Protein AF-A0A146FJU2-F1 (afdb_monomer)

Sequence (154 aa):
MPQTTDIAKYMMHATVYGFKLYHFGPDSTPVMLPSEDPQHRVEGMLILGLNEEHRNRIYEYESGLMRLVDVRAHVTQLDSFEGYDISSVRIVDAGAFVWNQEKEDEGMNELPSTEQGLYTWPIDGILCSQIYQNMLAAQRASTIDLARTSAPDA

Organism: Aspergillus kawachii (NCBI:txid1069201)

pLDDT: mean 80.22, std 12.35, range [33.0, 94.81]

Radius of gyration: 17.9 Å; Cα contacts (8 Å, |Δi|>4): 246; chains: 1; bounding box: 42×46×56 Å

Secondary structure (DSSP, 8-state):
------GGGGEEEEEEESEEEEESSTTSPPEEEE-SSTT-EEEEEEE----HHHHHHHHHHHTTTEEEEEEEEEEEEEEEETTEEEEEEEEEEEEEEEESSSS--TT-EEPPPPTTSEEE--HHHHHTSHHHHHHHHHHHHHHHHHHHHSSPP-

Mean predicted aligned error: 9.22 Å

Solvent-accessible surface area (backbone atoms only — not comparable to full-atom values): 8912 Å² total; per-residue (Å²): 130,73,72,81,68,66,61,76,81,36,49,42,65,24,36,36,64,25,26,44,44,29,26,70,46,97,87,45,66,71,41,33,39,76,39,95,51,62,74,23,21,34,36,35,72,43,74,56,90,72,50,71,70,42,50,53,40,38,41,68,74,47,53,84,63,29,38,80,41,84,42,61,33,37,29,72,49,80,46,78,57,99,90,40,81,44,79,44,78,46,79,41,86,41,80,43,68,28,45,64,54,91,62,85,54,99,62,50,41,75,54,83,50,50,102,72,42,40,25,73,54,53,67,73,58,46,72,72,21,64,69,46,51,43,49,57,48,30,48,52,52,52,38,51,52,54,52,62,73,67,54,76,90,126

Foldseek 3Di:
DLDLDPQVVQKAKWKFFQWFWKALDPLAQIAIAGHPDRQQMEIDIDTPDQDPQLVVQLCVVQVPFWDKDKTWIWGWDWDADPRDIDIDIDTDIDIDTHGPDNDDDPSMDTDDDPPRNYHYCDPVNVCSHPSVVSSSVSSVVVVVVVVVVPDPDD

Structure (mmCIF, N/CA/C/O backbone):
data_AF-A0A146FJU2-F1
#
_entry.id   AF-A0A146FJU2-F1
#
loop_
_atom_site.group_PDB
_atom_site.id
_atom_site.type_symbol
_atom_site.label_atom_id
_atom_site.label_alt_id
_atom_site.label_comp_id
_atom_site.label_asym_id
_atom_site.label_entity_id
_atom_site.label_seq_id
_atom_site.pdbx_PDB_ins_code
_atom_site.Cartn_x
_atom_site.Cartn_y
_atom_site.Cartn_z
_atom_site.occupancy
_atom_site.B_iso_or_equiv
_atom_site.auth_seq_id
_atom_site.auth_comp_id
_atom_site.auth_asym_id
_atom_site.auth_atom_id
_atom_site.pdbx_PDB_model_num
ATOM 1 N N . MET A 1 1 ? 12.634 -23.522 16.958 1.00 33.00 1 MET A N 1
ATOM 2 C CA . MET A 1 1 ? 13.188 -22.165 17.153 1.00 33.00 1 MET A CA 1
ATOM 3 C C . MET A 1 1 ? 12.130 -21.191 16.674 1.00 33.00 1 MET A C 1
ATOM 5 O O . MET A 1 1 ? 11.826 -21.248 15.486 1.00 33.00 1 MET A O 1
ATOM 9 N N . PRO A 1 2 ? 11.516 -20.379 17.544 1.00 43.47 2 PRO A N 1
ATOM 10 C CA . PRO A 1 2 ? 10.609 -19.346 17.078 1.00 43.47 2 PRO A CA 1
ATOM 11 C C . PRO A 1 2 ? 11.460 -18.289 16.371 1.00 43.47 2 PRO A C 1
ATOM 13 O O . PRO A 1 2 ? 12.296 -17.630 16.986 1.00 43.47 2 PRO A O 1
ATOM 16 N N . GLN A 1 3 ? 11.361 -18.241 15.046 1.00 45.09 3 GLN A N 1
ATOM 17 C CA . GLN A 1 3 ? 12.138 -17.305 14.250 1.00 45.09 3 GLN A CA 1
ATOM 18 C C . GLN A 1 3 ? 11.418 -15.963 14.267 1.00 45.09 3 GLN A C 1
ATOM 20 O O . GLN A 1 3 ? 10.437 -15.774 13.547 1.00 45.09 3 GLN A O 1
ATOM 25 N N . THR A 1 4 ? 11.918 -15.024 15.069 1.00 52.66 4 THR A N 1
ATOM 26 C CA . THR A 1 4 ? 11.664 -13.598 14.857 1.00 52.66 4 THR A CA 1
ATOM 27 C C . THR A 1 4 ? 12.195 -13.280 13.465 1.00 52.66 4 THR A C 1
ATOM 29 O O . THR A 1 4 ? 13.399 -13.144 13.248 1.00 52.66 4 THR A O 1
ATOM 32 N N . THR A 1 5 ? 11.305 -13.321 12.481 1.00 57.34 5 THR A N 1
ATOM 33 C CA . THR A 1 5 ? 11.675 -13.141 11.084 1.00 57.34 5 THR A CA 1
ATOM 34 C C . THR A 1 5 ? 11.867 -11.651 10.897 1.00 57.34 5 THR A C 1
ATOM 36 O O . THR A 1 5 ? 10.935 -10.890 11.121 1.00 57.34 5 THR A O 1
ATOM 39 N N . ASP A 1 6 ? 13.073 -11.230 10.539 1.00 67.69 6 ASP A N 1
ATOM 40 C CA . ASP A 1 6 ? 13.378 -9.830 10.257 1.00 67.69 6 ASP A CA 1
ATOM 41 C C . ASP A 1 6 ? 12.524 -9.360 9.068 1.00 67.69 6 ASP A C 1
ATOM 43 O O . ASP A 1 6 ? 12.881 -9.587 7.914 1.00 67.69 6 ASP A O 1
ATOM 47 N N . ILE A 1 7 ? 11.344 -8.796 9.361 1.00 69.62 7 ILE A N 1
ATOM 48 C CA . ILE A 1 7 ? 10.305 -8.467 8.372 1.00 69.62 7 ILE A CA 1
ATOM 49 C C . ILE A 1 7 ? 10.886 -7.548 7.303 1.00 69.62 7 ILE A C 1
ATOM 51 O O . ILE A 1 7 ? 10.599 -7.736 6.125 1.00 69.62 7 ILE A O 1
ATOM 55 N N . ALA A 1 8 ? 11.767 -6.626 7.706 1.00 71.44 8 ALA A N 1
ATOM 56 C CA . ALA A 1 8 ? 12.442 -5.691 6.818 1.00 71.44 8 ALA A CA 1
ATOM 57 C C . ALA A 1 8 ? 13.214 -6.398 5.689 1.00 71.44 8 ALA A C 1
ATOM 59 O O . ALA A 1 8 ? 13.232 -5.903 4.566 1.00 71.44 8 ALA A O 1
ATOM 60 N N . LYS A 1 9 ? 13.784 -7.589 5.933 1.00 74.75 9 LYS A N 1
ATOM 61 C CA . LYS A 1 9 ? 14.494 -8.376 4.903 1.00 74.75 9 LYS A CA 1
ATOM 62 C C . LYS A 1 9 ? 13.582 -8.992 3.847 1.00 74.75 9 LYS A C 1
ATOM 64 O O . LYS A 1 9 ? 14.074 -9.424 2.809 1.00 74.75 9 LYS A O 1
ATOM 69 N N . TYR A 1 10 ? 12.283 -9.048 4.112 1.00 81.25 10 TYR A N 1
ATOM 70 C CA . TYR A 1 10 ? 11.277 -9.587 3.201 1.00 81.25 10 TYR A CA 1
ATOM 71 C C . TYR A 1 10 ? 10.354 -8.498 2.652 1.00 81.25 10 TYR A C 1
ATOM 73 O O . TYR A 1 10 ? 9.312 -8.812 2.077 1.00 81.25 10 TYR A O 1
ATOM 81 N N . MET A 1 11 ? 10.732 -7.228 2.826 1.00 85.88 11 MET A N 1
ATOM 82 C CA . MET A 1 11 ? 10.048 -6.105 2.208 1.00 85.88 11 MET A CA 1
ATOM 83 C C . MET A 1 11 ? 10.656 -5.804 0.844 1.00 85.88 11 MET A C 1
ATOM 85 O O . MET A 1 11 ? 11.874 -5.741 0.685 1.00 85.88 11 MET A O 1
ATOM 89 N N . MET A 1 12 ? 9.798 -5.566 -0.134 1.00 87.50 12 MET A N 1
ATOM 90 C CA . MET A 1 12 ? 10.193 -5.154 -1.472 1.00 87.50 12 MET A CA 1
ATOM 91 C C . MET A 1 12 ? 9.322 -3.997 -1.940 1.00 87.50 12 MET A C 1
ATOM 93 O O . MET A 1 12 ? 8.123 -3.980 -1.670 1.00 87.50 12 MET A O 1
ATOM 97 N N . HIS A 1 13 ? 9.917 -3.038 -2.646 1.00 90.06 13 HIS A N 1
ATOM 98 C CA . HIS A 1 13 ? 9.150 -1.948 -3.239 1.00 90.06 13 HIS A CA 1
ATOM 99 C C . HIS A 1 13 ? 8.140 -2.503 -4.240 1.00 90.06 13 HIS A C 1
ATOM 101 O O . HIS A 1 13 ? 8.469 -3.344 -5.084 1.00 90.06 13 HIS A O 1
ATOM 107 N N . ALA A 1 14 ? 6.907 -2.027 -4.133 1.00 92.88 14 ALA A N 1
ATOM 108 C CA . ALA A 1 14 ? 5.836 -2.406 -5.027 1.00 92.88 14 ALA A CA 1
ATOM 109 C C . ALA A 1 14 ? 4.873 -1.243 -5.251 1.00 92.88 14 ALA A C 1
ATOM 111 O O . ALA A 1 14 ? 4.704 -0.361 -4.410 1.00 92.88 14 ALA A O 1
ATOM 112 N N . THR A 1 15 ? 4.222 -1.266 -6.405 1.00 93.81 15 THR A N 1
ATOM 113 C CA . THR A 1 15 ? 3.191 -0.308 -6.789 1.00 93.81 15 THR A CA 1
ATOM 114 C C . THR A 1 15 ? 1.861 -1.023 -6.969 1.00 93.81 15 THR A C 1
ATOM 116 O O . THR A 1 15 ? 1.800 -2.060 -7.627 1.00 93.81 15 THR A O 1
ATOM 119 N N . VAL A 1 16 ? 0.786 -0.458 -6.432 1.00 94.81 16 VAL A N 1
ATOM 120 C CA . VAL A 1 16 ? -0.592 -0.895 -6.695 1.00 94.81 16 VAL A CA 1
ATOM 121 C C . VAL A 1 16 ? -1.348 0.205 -7.433 1.00 94.81 16 VAL A C 1
ATOM 123 O O . VAL A 1 16 ? -1.094 1.385 -7.215 1.00 94.81 16 VAL A O 1
ATOM 126 N N . TYR A 1 17 ? -2.260 -0.176 -8.323 1.00 94.44 17 TYR A N 1
ATOM 127 C CA . TYR A 1 17 ? -3.008 0.738 -9.194 1.00 94.44 17 TYR A CA 1
ATOM 128 C C . TYR A 1 17 ? -4.485 0.787 -8.802 1.00 94.44 17 TYR A C 1
ATOM 130 O O . TYR A 1 17 ? -5.011 -0.186 -8.263 1.00 94.44 17 TYR A O 1
ATOM 138 N N . GLY A 1 18 ? -5.154 1.893 -9.122 1.00 93.81 18 GLY A N 1
ATOM 139 C CA . GLY A 1 18 ? -6.559 2.136 -8.803 1.00 93.81 18 GLY A CA 1
ATOM 140 C C . GLY A 1 18 ? -6.798 2.582 -7.362 1.00 93.81 18 GLY A C 1
ATOM 141 O O . GLY A 1 18 ? -7.913 2.441 -6.869 1.00 93.81 18 GLY A O 1
ATOM 142 N N . PHE A 1 19 ? -5.777 3.116 -6.686 1.00 94.38 19 PHE A N 1
ATOM 143 C CA . PHE A 1 19 ? -5.871 3.565 -5.296 1.00 94.38 19 PHE A CA 1
ATOM 144 C C . PHE A 1 19 ? -5.216 4.929 -5.095 1.00 94.38 19 PHE A C 1
ATOM 146 O O . PHE A 1 19 ? -4.298 5.310 -5.824 1.00 94.38 19 PHE A O 1
ATOM 153 N N . LYS A 1 20 ? -5.674 5.624 -4.057 1.00 94.06 20 LYS A N 1
ATOM 154 C CA . LYS A 1 20 ? -5.073 6.840 -3.507 1.00 94.06 20 LYS A CA 1
ATOM 155 C C . LYS A 1 20 ? -4.722 6.637 -2.037 1.00 94.06 20 LYS A C 1
ATOM 157 O O . LYS A 1 20 ? -5.272 5.742 -1.393 1.00 94.06 20 LYS A O 1
ATOM 162 N N . LEU A 1 21 ? -3.852 7.494 -1.505 1.00 92.69 21 LEU A N 1
ATOM 163 C CA . LEU A 1 21 ? -3.555 7.547 -0.074 1.00 92.69 21 LEU A CA 1
ATOM 164 C C . LEU A 1 21 ? -4.214 8.754 0.591 1.00 92.69 21 LEU A C 1
ATOM 166 O O . LEU A 1 21 ? -4.184 9.863 0.064 1.00 92.69 21 LEU A O 1
ATOM 170 N N . TYR A 1 22 ? -4.739 8.521 1.789 1.00 91.56 22 TYR A N 1
ATOM 171 C CA . TYR A 1 22 ? -5.368 9.514 2.650 1.00 91.56 22 TYR A CA 1
ATOM 172 C C . TYR A 1 22 ? -4.802 9.435 4.066 1.00 91.56 22 TYR A C 1
ATOM 174 O O . TYR A 1 22 ? -4.283 8.399 4.477 1.00 91.56 22 TYR A O 1
ATOM 182 N N . HIS A 1 23 ? -4.919 10.513 4.835 1.00 90.12 23 HIS A N 1
ATOM 183 C CA . HIS A 1 23 ? -4.562 10.543 6.250 1.00 90.12 23 HIS A CA 1
ATOM 184 C C . HIS A 1 23 ? -5.620 11.286 7.075 1.00 90.12 23 HIS A C 1
ATOM 186 O O . HIS A 1 23 ? -6.264 12.215 6.592 1.00 90.12 23 HIS A O 1
ATOM 192 N N . PHE A 1 24 ? -5.781 10.896 8.339 1.00 84.38 24 PHE A N 1
ATOM 193 C CA . PHE A 1 24 ? -6.682 11.557 9.296 1.00 84.38 24 PHE A CA 1
ATOM 194 C C . PHE A 1 24 ? -6.015 12.715 10.049 1.00 84.38 24 PHE A C 1
ATOM 196 O O . PHE A 1 24 ? -6.669 13.514 10.711 1.00 84.38 24 PHE A O 1
ATOM 203 N N . GLY A 1 25 ? -4.688 12.789 9.986 1.00 80.38 25 GLY A N 1
ATOM 204 C CA . GLY A 1 25 ? -3.878 13.812 10.633 1.00 80.38 25 GLY A CA 1
ATOM 205 C C . GLY A 1 25 ? -2.412 13.691 10.217 1.00 80.38 25 GLY A C 1
ATOM 206 O O . GLY A 1 25 ? -2.042 12.691 9.599 1.00 80.38 25 GLY A O 1
ATOM 207 N N . PRO A 1 26 ? -1.576 14.698 10.499 1.00 73.69 26 PRO A N 1
ATOM 208 C CA . PRO A 1 26 ? -0.185 14.739 10.038 1.00 73.69 26 PRO A CA 1
ATOM 209 C C . PRO A 1 26 ? 0.662 13.549 10.519 1.00 73.69 26 PRO A C 1
ATOM 211 O O . PRO A 1 26 ? 1.564 13.128 9.804 1.00 73.69 26 PRO A O 1
ATOM 214 N N . ASP A 1 27 ? 0.320 12.962 11.670 1.00 74.62 27 ASP A N 1
ATOM 215 C CA . ASP A 1 27 ? 1.040 11.823 12.260 1.00 74.62 27 ASP A CA 1
ATOM 216 C C . ASP A 1 27 ? 0.284 10.488 12.123 1.00 74.62 27 ASP A C 1
ATOM 218 O O . ASP A 1 27 ? 0.708 9.460 12.653 1.00 74.62 27 ASP A O 1
ATOM 222 N N . SER A 1 28 ? -0.875 10.481 11.455 1.00 79.25 28 SER A N 1
ATOM 223 C CA . SER A 1 28 ? -1.667 9.257 11.307 1.00 79.25 28 SER A CA 1
ATOM 224 C C . SER A 1 28 ? -1.074 8.344 10.237 1.00 79.25 28 SER A C 1
ATOM 226 O O . SER A 1 28 ? -0.590 8.815 9.209 1.00 79.25 28 SER A O 1
ATOM 228 N N . THR A 1 29 ? -1.169 7.032 10.457 1.00 83.06 29 THR A N 1
ATOM 229 C CA . THR A 1 29 ? -0.827 6.034 9.437 1.00 83.06 29 THR A CA 1
ATOM 230 C C . THR A 1 29 ? -1.724 6.239 8.207 1.00 83.06 29 THR A C 1
ATOM 232 O O . THR A 1 29 ? -2.947 6.234 8.370 1.00 83.06 29 THR A O 1
ATOM 235 N N . PRO A 1 30 ? -1.154 6.444 7.004 1.00 88.00 30 PRO A N 1
ATOM 236 C CA . PRO A 1 30 ? -1.936 6.600 5.787 1.00 88.00 30 PRO A CA 1
ATOM 237 C C . PRO A 1 30 ? -2.826 5.389 5.506 1.00 88.00 30 PRO A C 1
ATOM 239 O O . PRO A 1 30 ? -2.469 4.250 5.809 1.00 88.00 30 PRO A O 1
ATOM 242 N N . VAL A 1 31 ? -3.971 5.639 4.881 1.00 89.44 31 VAL A N 1
ATOM 243 C CA . VAL A 1 31 ? -4.952 4.621 4.499 1.00 89.44 31 VAL A CA 1
ATOM 244 C C . VAL A 1 31 ? -5.200 4.668 2.997 1.00 89.44 31 VAL A C 1
ATOM 246 O O . VAL A 1 31 ? -5.180 5.739 2.389 1.00 89.44 31 VAL A O 1
ATOM 249 N N . MET A 1 32 ? -5.429 3.505 2.388 1.00 92.44 32 MET A N 1
ATOM 250 C CA . MET A 1 32 ? -5.773 3.425 0.969 1.00 92.44 32 MET A CA 1
ATOM 251 C C . MET A 1 32 ? -7.279 3.493 0.766 1.00 92.44 32 MET A C 1
ATOM 253 O O . MET A 1 32 ? -8.030 2.831 1.484 1.00 92.44 32 MET A O 1
ATOM 257 N N . LEU A 1 33 ? -7.702 4.239 -0.253 1.00 92.81 33 LEU A N 1
ATOM 258 C CA . LEU A 1 33 ? -9.068 4.226 -0.775 1.00 92.81 33 LEU A CA 1
ATOM 259 C C . LEU A 1 33 ? -9.053 3.939 -2.283 1.00 92.81 33 LEU A C 1
ATOM 261 O O . LEU A 1 33 ? -8.106 4.348 -2.966 1.00 92.81 33 LEU A O 1
ATOM 265 N N . PRO A 1 34 ? -10.074 3.240 -2.818 1.00 91.88 34 PRO A N 1
ATOM 266 C CA . PRO A 1 34 ? -10.222 3.059 -4.255 1.00 91.88 34 PRO A CA 1
ATOM 267 C C . PRO A 1 34 ? -10.329 4.403 -4.978 1.00 91.88 34 PRO A C 1
ATOM 269 O O . PRO A 1 34 ? -10.936 5.351 -4.485 1.00 91.88 34 PRO A O 1
ATOM 272 N N . SER A 1 35 ? -9.752 4.464 -6.168 1.00 91.31 35 SER A N 1
ATOM 273 C CA . SER A 1 35 ? -9.801 5.617 -7.056 1.00 91.31 35 SER A CA 1
ATOM 274 C C . SER A 1 35 ? -10.778 5.368 -8.201 1.00 91.31 35 SER A C 1
ATOM 276 O O . SER A 1 35 ? -10.809 4.272 -8.759 1.00 91.31 35 SER A O 1
ATOM 278 N N . GLU A 1 36 ? -11.511 6.401 -8.618 1.00 90.38 36 GLU A N 1
ATOM 279 C CA . GLU A 1 36 ? -12.269 6.368 -9.878 1.00 90.38 36 GLU A CA 1
ATOM 280 C C . GLU A 1 36 ? -11.345 6.357 -11.110 1.00 90.38 36 GLU A C 1
ATOM 282 O O . GLU A 1 36 ? -11.707 5.809 -12.150 1.00 90.38 36 GLU A O 1
ATOM 287 N N . ASP A 1 37 ? -10.135 6.916 -10.988 1.00 91.12 37 ASP A N 1
ATOM 288 C CA . ASP A 1 37 ? -9.095 6.816 -12.012 1.00 91.12 37 ASP A CA 1
ATOM 289 C C . ASP A 1 37 ? -8.229 5.562 -11.774 1.00 91.12 37 ASP A C 1
ATOM 291 O O . ASP A 1 37 ? -7.515 5.500 -10.762 1.00 91.12 37 ASP A O 1
ATOM 295 N N . PRO A 1 38 ? -8.241 4.572 -12.688 1.00 90.31 38 PRO A N 1
ATOM 296 C CA . PRO A 1 38 ? -7.431 3.362 -12.569 1.00 90.31 38 PRO A CA 1
ATOM 297 C C . PRO A 1 38 ? -5.921 3.604 -12.737 1.00 90.31 38 PRO A C 1
ATOM 299 O O . PRO A 1 38 ? -5.132 2.701 -12.459 1.00 90.31 38 PRO A O 1
ATOM 302 N N . GLN A 1 39 ? -5.497 4.783 -13.205 1.00 92.19 39 GLN A N 1
ATOM 303 C CA . GLN A 1 39 ? -4.086 5.151 -13.355 1.00 92.19 39 GLN A CA 1
ATOM 304 C C . GLN A 1 39 ? -3.463 5.702 -12.071 1.00 92.19 39 GLN A C 1
ATOM 306 O O . GLN A 1 39 ? -2.230 5.701 -11.953 1.00 92.19 39 GLN A O 1
ATOM 311 N N . HIS A 1 40 ? -4.285 6.131 -11.105 1.00 94.50 40 HIS A N 1
ATOM 312 C CA . HIS A 1 40 ? -3.786 6.472 -9.778 1.00 94.50 40 HIS A CA 1
ATOM 313 C C . HIS A 1 40 ? -3.104 5.266 -9.156 1.00 94.50 40 HIS A C 1
ATOM 315 O O . HIS A 1 40 ? -3.581 4.133 -9.263 1.00 94.50 40 HIS A O 1
ATOM 321 N N . ARG A 1 41 ? -1.955 5.508 -8.536 1.00 94.06 41 ARG A N 1
ATOM 322 C CA . ARG A 1 41 ? -1.099 4.436 -8.048 1.00 94.06 41 ARG A CA 1
ATOM 323 C C . ARG A 1 41 ? -0.474 4.783 -6.714 1.00 94.06 41 ARG A C 1
ATOM 325 O O . ARG A 1 41 ? -0.081 5.922 -6.482 1.00 94.06 41 ARG A O 1
ATOM 332 N N . VAL A 1 42 ? -0.353 3.770 -5.871 1.00 93.88 42 VAL A N 1
ATOM 333 C CA . VAL A 1 42 ? 0.271 3.855 -4.556 1.00 93.88 42 VAL A CA 1
ATOM 334 C C . VAL A 1 42 ? 1.553 3.043 -4.586 1.00 93.88 42 VAL A C 1
ATOM 336 O O . VAL A 1 42 ? 1.526 1.840 -4.845 1.00 93.88 42 VAL A O 1
ATOM 339 N N . GLU A 1 43 ? 2.675 3.701 -4.327 1.00 92.31 43 GLU A N 1
ATOM 340 C CA . GLU A 1 43 ? 3.961 3.056 -4.103 1.00 92.31 43 GLU A CA 1
ATOM 341 C C . GLU A 1 43 ? 4.189 2.849 -2.605 1.00 92.31 43 GLU A C 1
ATOM 343 O O . GLU A 1 43 ? 4.039 3.769 -1.797 1.00 92.31 43 GLU A O 1
ATOM 348 N N . GLY A 1 44 ? 4.563 1.625 -2.247 1.00 90.81 44 GLY A N 1
ATOM 349 C CA . GLY A 1 44 ? 4.840 1.220 -0.878 1.00 90.81 44 GLY A CA 1
ATOM 350 C C . GLY A 1 44 ? 5.640 -0.077 -0.837 1.00 90.81 44 GLY A C 1
ATOM 351 O O . GLY A 1 44 ? 6.399 -0.386 -1.758 1.00 90.81 44 GLY A O 1
ATOM 352 N N . MET A 1 45 ? 5.460 -0.848 0.236 1.00 89.62 45 MET A N 1
ATOM 353 C CA . MET A 1 45 ? 6.217 -2.078 0.473 1.00 89.62 45 MET A CA 1
ATOM 354 C C . MET A 1 45 ? 5.309 -3.306 0.434 1.00 89.62 45 MET A C 1
ATOM 356 O O . MET A 1 45 ? 4.356 -3.418 1.203 1.00 89.62 45 MET A O 1
ATOM 360 N N . LEU A 1 46 ? 5.647 -4.261 -0.428 1.00 89.81 46 LEU A N 1
ATOM 361 C CA . LEU A 1 46 ? 5.124 -5.619 -0.387 1.00 89.81 46 LEU A CA 1
ATOM 362 C C . LEU A 1 46 ? 5.935 -6.429 0.625 1.00 89.81 46 LEU A C 1
ATOM 364 O O . LEU A 1 46 ? 7.163 -6.448 0.571 1.00 89.81 46 LEU A O 1
ATOM 368 N N . ILE A 1 47 ? 5.245 -7.113 1.533 1.00 87.38 47 ILE A N 1
ATOM 369 C CA . ILE A 1 47 ? 5.862 -7.919 2.587 1.00 87.38 47 ILE A CA 1
ATOM 370 C C . ILE A 1 47 ? 5.628 -9.394 2.278 1.00 87.38 47 ILE A C 1
ATOM 372 O O . ILE A 1 47 ? 4.491 -9.865 2.247 1.00 87.38 47 ILE A O 1
ATOM 376 N N . LEU A 1 48 ? 6.714 -10.128 2.056 1.00 84.12 48 LEU A N 1
ATOM 377 C CA . LEU A 1 48 ? 6.688 -11.559 1.772 1.00 84.12 48 LEU A CA 1
ATOM 378 C C . LEU A 1 48 ? 6.923 -12.393 3.039 1.00 84.12 48 LEU A C 1
ATOM 380 O O . LEU A 1 48 ? 7.412 -11.910 4.058 1.00 84.12 48 LEU A O 1
ATOM 384 N N . GLY A 1 49 ? 6.590 -13.684 2.969 1.00 80.44 49 GLY A N 1
ATOM 385 C CA . GLY A 1 49 ? 6.937 -14.649 4.020 1.00 80.44 49 GLY A CA 1
ATOM 386 C C . GLY A 1 49 ? 6.080 -14.575 5.289 1.00 80.44 49 GLY A C 1
ATOM 387 O O . GLY A 1 49 ? 6.429 -15.190 6.296 1.00 80.44 49 GLY A O 1
ATOM 388 N N . LEU A 1 50 ? 4.949 -13.863 5.261 1.00 78.44 50 LEU A N 1
ATOM 389 C CA . LEU A 1 50 ? 3.970 -13.906 6.348 1.00 78.44 50 LEU A CA 1
ATOM 390 C C . LEU A 1 50 ? 3.251 -15.264 6.345 1.00 78.44 50 LEU A C 1
ATOM 392 O O . LEU A 1 50 ? 2.605 -15.634 5.364 1.00 78.44 50 LEU A O 1
ATOM 396 N N . ASN A 1 51 ? 3.364 -16.010 7.448 1.00 77.75 51 ASN A N 1
ATOM 397 C CA . ASN A 1 51 ? 2.603 -17.242 7.648 1.00 77.75 51 ASN A CA 1
ATOM 398 C C . ASN A 1 51 ? 1.126 -16.928 7.969 1.00 77.75 51 ASN A C 1
ATOM 400 O O . ASN A 1 51 ? 0.749 -15.777 8.189 1.00 77.75 51 ASN A O 1
ATOM 404 N N . GLU A 1 52 ? 0.275 -17.955 7.979 1.00 76.75 52 GLU A N 1
ATOM 405 C CA . GLU A 1 52 ? -1.164 -17.795 8.220 1.00 76.75 52 GLU A CA 1
ATOM 406 C C . GLU A 1 52 ? -1.474 -17.134 9.569 1.00 76.75 52 GLU A C 1
ATOM 408 O O . GLU A 1 52 ? -2.288 -16.220 9.628 1.00 76.75 52 GLU A O 1
ATOM 413 N N . GLU A 1 53 ? -0.762 -17.521 10.625 1.00 75.44 53 GLU A N 1
ATOM 414 C CA . GLU A 1 53 ? -0.939 -16.963 11.966 1.00 75.44 53 GLU A CA 1
ATOM 415 C C . GLU A 1 53 ? -0.603 -15.464 12.022 1.00 75.44 53 GLU A C 1
ATOM 417 O O . GLU A 1 53 ? -1.372 -14.670 12.562 1.00 75.44 53 GLU A O 1
ATOM 422 N N . HIS A 1 54 ? 0.509 -15.050 11.407 1.00 73.81 54 HIS A N 1
ATOM 423 C CA . HIS A 1 54 ? 0.891 -13.645 11.303 1.00 73.81 54 HIS A CA 1
ATOM 424 C C . HIS A 1 54 ? -0.148 -12.855 10.504 1.00 73.81 54 HIS A C 1
ATOM 426 O O . HIS A 1 54 ? -0.526 -11.766 10.924 1.00 73.81 54 HIS A O 1
ATOM 432 N N . ARG A 1 55 ? -0.643 -13.402 9.384 1.00 76.00 55 ARG A N 1
ATOM 433 C CA . ARG A 1 55 ? -1.687 -12.748 8.576 1.00 76.00 55 ARG A CA 1
ATOM 434 C C . ARG A 1 55 ? -2.983 -12.572 9.360 1.00 76.00 55 ARG A C 1
ATOM 436 O O . ARG A 1 55 ? -3.536 -11.478 9.344 1.00 76.00 55 ARG A O 1
ATOM 443 N N . ASN A 1 56 ? -3.426 -13.604 10.078 1.00 79.06 56 ASN A N 1
ATOM 444 C CA . ASN A 1 56 ? -4.650 -13.549 10.877 1.00 79.06 56 ASN A CA 1
ATOM 445 C C . ASN A 1 56 ? -4.537 -12.520 12.005 1.00 79.06 56 ASN A C 1
ATOM 447 O O . ASN A 1 56 ? -5.475 -11.773 12.246 1.00 79.06 56 ASN A O 1
ATOM 451 N N . ARG A 1 57 ? -3.370 -12.406 12.642 1.00 78.56 57 ARG A N 1
ATOM 452 C CA . ARG A 1 57 ? -3.149 -11.410 13.699 1.00 78.56 57 ARG A CA 1
ATOM 453 C C . ARG A 1 57 ? -3.052 -9.988 13.178 1.00 78.56 57 ARG A C 1
ATOM 455 O O . ARG A 1 57 ? -3.622 -9.089 13.779 1.00 78.56 57 ARG A O 1
ATOM 462 N N . ILE A 1 58 ? -2.366 -9.773 12.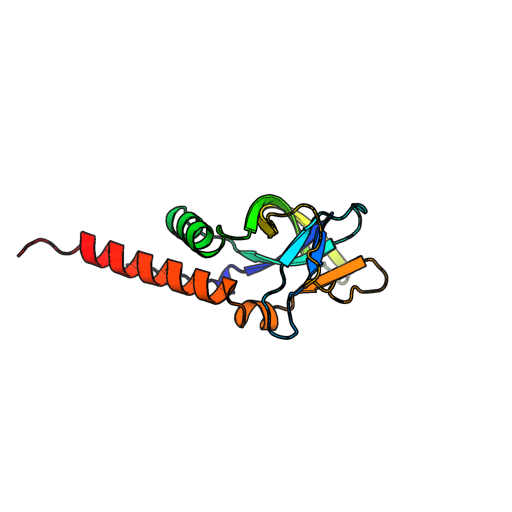054 1.00 78.50 58 ILE A N 1
ATOM 463 C CA . ILE A 1 58 ? -2.379 -8.462 11.390 1.00 78.50 58 ILE A CA 1
ATOM 464 C C . ILE A 1 58 ? -3.823 -8.100 11.039 1.00 78.50 58 ILE A C 1
ATOM 466 O O . ILE A 1 58 ? -4.255 -6.989 11.315 1.00 78.50 58 ILE A O 1
ATOM 470 N N . TYR A 1 59 ? -4.597 -9.055 10.518 1.00 79.56 59 TYR A N 1
ATOM 471 C CA . TYR A 1 59 ? -6.017 -8.845 10.287 1.00 79.56 59 TYR A CA 1
ATOM 472 C C . TYR A 1 59 ? -6.753 -8.470 11.578 1.00 79.56 59 TYR A C 1
ATOM 474 O O . TYR A 1 59 ? -7.430 -7.457 11.586 1.00 79.56 59 TYR A O 1
ATOM 482 N N . GLU A 1 60 ? -6.593 -9.184 12.692 1.00 81.00 60 GLU A N 1
ATOM 483 C CA . GLU A 1 60 ? -7.223 -8.820 13.975 1.00 81.00 60 GLU A CA 1
ATOM 484 C C . GLU A 1 60 ? -6.879 -7.396 14.443 1.00 81.00 60 GLU A C 1
ATOM 486 O O . GLU A 1 60 ? -7.755 -6.700 14.955 1.00 81.00 60 GLU A O 1
ATOM 491 N N . TYR A 1 61 ? -5.641 -6.940 14.236 1.00 76.31 61 TYR A N 1
ATOM 492 C CA . TYR A 1 61 ? -5.233 -5.584 14.606 1.00 76.31 61 TYR A CA 1
ATOM 493 C C . TYR A 1 61 ? -5.817 -4.503 13.684 1.00 76.31 61 TYR A C 1
ATOM 495 O O . TYR A 1 61 ? -6.177 -3.430 14.164 1.00 76.31 61 TYR A O 1
ATOM 503 N N . GLU A 1 62 ? -5.928 -4.777 12.383 1.00 77.50 62 GLU A N 1
ATOM 504 C C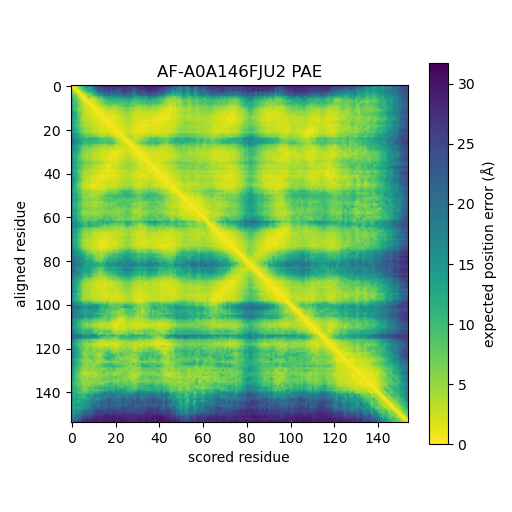A . GLU A 1 62 ? -6.340 -3.786 11.376 1.00 77.50 62 GLU A CA 1
ATOM 505 C C . GLU A 1 62 ? -7.849 -3.842 11.028 1.00 77.50 62 GLU A C 1
ATOM 507 O O . GLU A 1 62 ? -8.425 -2.868 10.537 1.00 77.50 62 GLU A O 1
ATOM 512 N N . SER A 1 63 ? -8.532 -4.961 11.303 1.00 68.25 63 SER A N 1
ATOM 513 C CA . SER A 1 63 ? -9.884 -5.294 10.794 1.00 68.25 63 SER A CA 1
ATOM 514 C C . SER A 1 63 ? -11.060 -4.538 11.424 1.00 68.25 63 SER A C 1
ATOM 516 O O . SER A 1 63 ? -12.216 -4.839 11.132 1.00 68.25 63 SER A O 1
ATOM 518 N N . GLY A 1 64 ? -10.816 -3.519 12.247 1.00 77.56 64 GLY A N 1
ATOM 519 C CA . GLY A 1 64 ? -11.892 -2.675 12.776 1.00 77.56 64 GLY A CA 1
ATOM 520 C C . GLY A 1 64 ? -12.407 -1.660 11.752 1.00 77.56 64 GLY A C 1
ATOM 521 O O . GLY A 1 64 ? -13.608 -1.535 11.518 1.00 77.56 64 GLY A O 1
ATOM 522 N N . LEU A 1 65 ? -11.481 -0.925 11.139 1.00 76.25 65 LEU A N 1
ATOM 523 C CA . LEU A 1 65 ? -11.786 0.204 10.255 1.00 76.25 65 LEU A CA 1
ATOM 524 C C . LEU A 1 65 ? -11.309 -0.018 8.814 1.00 76.25 65 LEU A C 1
ATOM 526 O O . LEU A 1 65 ? -11.636 0.764 7.922 1.00 76.25 65 LEU A O 1
ATOM 530 N N . MET A 1 66 ? -10.572 -1.102 8.578 1.00 83.94 66 MET A N 1
ATOM 531 C CA . MET A 1 66 ? -10.072 -1.489 7.269 1.00 83.94 66 MET A CA 1
ATOM 532 C C . MET A 1 66 ? -10.606 -2.859 6.860 1.00 83.94 66 MET A C 1
ATOM 534 O O . MET A 1 66 ? -10.851 -3.728 7.699 1.00 83.94 66 MET A O 1
ATOM 538 N N . ARG A 1 67 ? -10.728 -3.061 5.550 1.00 86.88 67 ARG A N 1
ATOM 539 C CA . ARG A 1 67 ? -11.025 -4.345 4.916 1.00 86.88 67 ARG A CA 1
ATOM 540 C C . ARG A 1 67 ? -9.796 -4.834 4.181 1.00 86.88 67 ARG A C 1
ATOM 542 O O . ARG A 1 67 ? -9.096 -4.057 3.533 1.00 86.88 67 ARG A O 1
ATOM 549 N N . LEU A 1 68 ? -9.573 -6.139 4.249 1.00 87.00 68 LEU A N 1
ATOM 550 C CA . LEU A 1 68 ? -8.570 -6.805 3.436 1.00 87.00 68 LEU A CA 1
ATOM 551 C C . LEU A 1 68 ? -9.134 -7.026 2.028 1.00 87.00 68 LEU A C 1
ATOM 553 O O . LEU A 1 68 ? -10.216 -7.592 1.879 1.00 87.00 68 LEU A O 1
ATOM 557 N N . VAL A 1 69 ? -8.406 -6.580 1.009 1.00 90.00 69 VAL A N 1
ATOM 558 C CA . VAL A 1 69 ? -8.751 -6.782 -0.402 1.00 90.00 69 VAL A CA 1
ATOM 559 C C . VAL A 1 69 ? -7.588 -7.416 -1.152 1.00 90.00 69 VAL 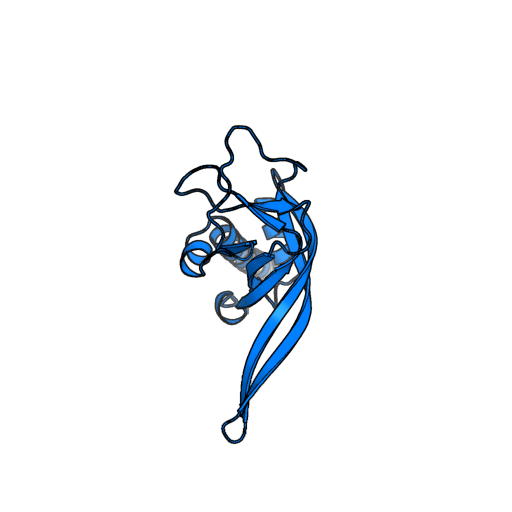A C 1
ATOM 561 O O . VAL A 1 69 ? -6.424 -7.187 -0.816 1.00 90.00 69 VAL A O 1
ATOM 564 N N . ASP A 1 70 ? -7.909 -8.184 -2.188 1.00 91.88 70 ASP A N 1
ATOM 565 C CA . ASP A 1 70 ? -6.915 -8.718 -3.112 1.00 91.88 70 ASP A CA 1
ATOM 566 C C . ASP A 1 70 ? -6.451 -7.617 -4.073 1.00 91.88 70 ASP A C 1
ATOM 568 O O . ASP A 1 70 ? -7.257 -6.940 -4.719 1.00 91.88 70 ASP A O 1
ATOM 572 N N . VAL A 1 71 ? -5.137 -7.441 -4.180 1.00 93.88 71 VAL A N 1
ATOM 573 C CA . VAL A 1 71 ? -4.493 -6.471 -5.065 1.00 93.88 71 VAL A CA 1
ATOM 574 C C . VAL A 1 71 ? -3.403 -7.134 -5.892 1.00 93.88 71 VAL A C 1
ATOM 576 O O . VAL A 1 71 ? -2.786 -8.122 -5.495 1.00 93.88 71 VAL A O 1
ATOM 579 N N . ARG A 1 72 ? -3.123 -6.537 -7.051 1.00 94.75 72 ARG A N 1
ATOM 580 C CA . ARG A 1 72 ? -1.974 -6.899 -7.881 1.00 94.75 72 ARG A CA 1
ATOM 581 C C . ARG A 1 72 ? -0.846 -5.914 -7.616 1.00 94.75 72 ARG A C 1
ATOM 583 O O . ARG A 1 72 ? -0.918 -4.762 -8.037 1.00 94.75 72 ARG A O 1
ATOM 590 N N . ALA A 1 73 ? 0.177 -6.375 -6.909 1.00 94.00 73 ALA A N 1
ATOM 591 C CA . ALA A 1 73 ? 1.367 -5.602 -6.599 1.00 94.00 73 ALA A CA 1
ATOM 592 C C . ALA A 1 73 ? 2.376 -5.718 -7.748 1.00 94.00 73 ALA A C 1
ATOM 594 O O . ALA A 1 73 ? 2.809 -6.813 -8.109 1.00 94.00 73 ALA A O 1
ATOM 595 N N . HIS A 1 74 ? 2.739 -4.586 -8.342 1.00 94.19 74 HIS A N 1
ATOM 596 C CA . HIS A 1 74 ? 3.737 -4.499 -9.399 1.00 94.19 74 HIS A CA 1
ATOM 597 C C . HIS A 1 74 ? 5.100 -4.215 -8.779 1.00 94.19 74 HIS A C 1
ATOM 599 O O . HIS A 1 74 ? 5.336 -3.145 -8.224 1.00 94.19 74 HIS A O 1
ATOM 605 N N . VAL A 1 75 ? 6.000 -5.181 -8.885 1.00 91.38 75 VAL A N 1
ATOM 606 C CA . VAL A 1 75 ? 7.389 -5.067 -8.458 1.00 91.38 75 VAL A CA 1
ATOM 607 C C . VAL A 1 75 ? 8.228 -4.719 -9.675 1.00 91.38 75 VAL A C 1
ATOM 609 O O . VAL A 1 75 ? 8.352 -5.530 -10.596 1.00 91.38 75 VAL A O 1
ATOM 612 N N . THR A 1 76 ? 8.839 -3.540 -9.655 1.00 87.31 76 THR A N 1
ATOM 613 C CA . THR A 1 76 ? 9.813 -3.136 -10.669 1.00 87.31 76 THR A CA 1
ATOM 614 C C . THR A 1 76 ? 11.212 -3.484 -10.185 1.00 87.31 76 THR A C 1
ATOM 616 O O . THR A 1 76 ? 11.667 -2.984 -9.160 1.00 87.31 76 THR A O 1
ATOM 619 N N . GLN A 1 77 ? 11.905 -4.332 -10.934 1.00 80.44 77 GLN A N 1
ATOM 620 C CA . GLN A 1 77 ? 13.316 -4.618 -10.734 1.00 80.44 77 GLN A CA 1
ATOM 621 C C . GLN A 1 77 ? 14.100 -3.945 -11.855 1.00 80.44 77 GLN A C 1
ATOM 623 O O . GLN A 1 77 ? 13.920 -4.277 -13.029 1.00 80.44 77 GLN A O 1
ATOM 628 N N . LEU A 1 78 ? 14.945 -2.991 -11.473 1.00 81.69 78 LEU A N 1
ATOM 629 C CA . LEU A 1 78 ? 15.923 -2.385 -12.362 1.00 81.69 78 LEU A CA 1
ATOM 630 C C . LEU A 1 78 ? 17.216 -3.196 -12.271 1.00 81.69 78 LEU A C 1
ATOM 632 O O . LEU A 1 78 ? 17.732 -3.419 -11.176 1.00 81.69 78 LEU A O 1
ATOM 636 N N . ASP A 1 79 ? 17.704 -3.648 -13.414 1.00 79.50 79 ASP A N 1
ATOM 637 C CA . ASP A 1 79 ? 18.982 -4.331 -13.556 1.00 79.50 79 ASP A CA 1
ATOM 638 C C . ASP A 1 79 ? 19.813 -3.624 -14.630 1.00 79.50 79 ASP A C 1
ATOM 640 O O . ASP A 1 79 ? 19.285 -2.844 -15.423 1.00 79.50 79 ASP A O 1
ATOM 644 N N . SER A 1 80 ? 21.111 -3.895 -14.667 1.00 81.56 80 SER A N 1
ATOM 645 C CA . SER A 1 80 ? 22.006 -3.368 -15.694 1.00 81.56 80 SER A CA 1
ATOM 646 C C . SER A 1 80 ? 22.787 -4.515 -16.323 1.00 81.56 80 SER A C 1
ATOM 648 O O . SER A 1 80 ? 23.456 -5.282 -15.631 1.00 81.56 80 SER A O 1
ATOM 650 N N . PHE A 1 81 ? 22.705 -4.646 -17.646 1.00 79.50 81 PHE A N 1
ATOM 651 C CA . PHE A 1 81 ? 23.414 -5.681 -18.393 1.00 79.50 81 PHE A CA 1
ATOM 652 C C . PHE A 1 81 ? 24.137 -5.061 -19.586 1.00 79.50 81 PHE A C 1
ATOM 654 O O . PHE A 1 81 ? 23.528 -4.374 -20.401 1.00 79.50 81 PHE A O 1
ATOM 661 N N . GLU A 1 82 ? 25.454 -5.271 -19.665 1.00 83.00 82 GLU A N 1
ATOM 662 C CA . GLU A 1 82 ? 26.324 -4.735 -20.729 1.00 83.00 82 GLU A CA 1
ATOM 663 C C . GLU A 1 82 ? 26.187 -3.214 -20.966 1.00 83.00 82 GLU A C 1
ATOM 665 O O . GLU A 1 82 ? 26.363 -2.723 -22.077 1.00 83.00 82 GLU A O 1
ATOM 670 N N . GLY A 1 83 ? 25.897 -2.447 -19.909 1.00 83.31 83 GLY A N 1
ATOM 671 C CA . GLY A 1 83 ? 25.738 -0.989 -19.988 1.00 83.31 83 GLY A CA 1
ATOM 672 C C . GLY A 1 83 ? 24.345 -0.515 -20.418 1.00 83.31 83 GLY A C 1
ATOM 673 O O . GLY A 1 83 ? 24.159 0.685 -20.607 1.00 83.31 83 GLY A O 1
ATOM 674 N N . TYR A 1 84 ? 23.376 -1.426 -20.541 1.00 80.62 84 TYR A N 1
ATOM 675 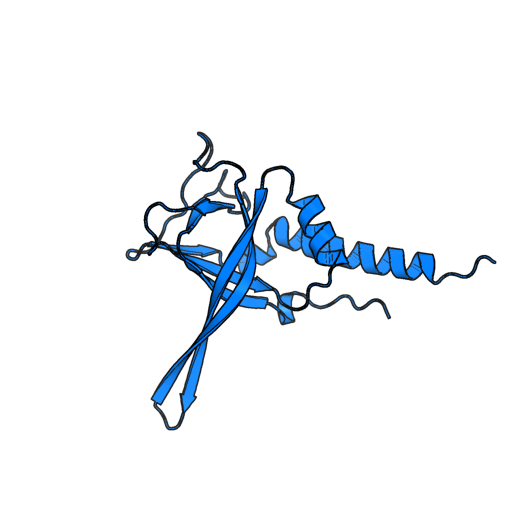C CA . TYR A 1 84 ? 21.963 -1.109 -20.739 1.00 80.62 84 TYR A CA 1
ATOM 676 C C . TYR A 1 84 ? 21.176 -1.329 -19.450 1.00 80.62 84 TYR A C 1
ATOM 678 O O . TYR A 1 84 ? 21.303 -2.378 -18.815 1.00 80.62 84 TYR A O 1
ATOM 686 N N . ASP A 1 85 ? 20.318 -0.370 -19.110 1.00 84.50 85 ASP A N 1
ATOM 687 C CA . ASP A 1 85 ? 19.347 -0.527 -18.031 1.00 84.50 85 ASP A CA 1
ATOM 688 C C . ASP A 1 85 ? 18.179 -1.393 -18.520 1.00 84.50 85 ASP A C 1
ATOM 690 O O . ASP A 1 85 ? 17.496 -1.068 -19.495 1.00 84.50 85 ASP A O 1
ATOM 694 N N . ILE A 1 86 ? 17.946 -2.508 -17.836 1.00 82.44 86 ILE A N 1
ATOM 695 C CA . ILE A 1 86 ? 16.832 -3.420 -18.075 1.00 82.44 86 ILE A CA 1
ATOM 696 C C . ILE A 1 86 ? 15.845 -3.248 -16.926 1.00 82.44 86 ILE A C 1
ATOM 698 O O . ILE A 1 86 ? 16.142 -3.573 -15.779 1.00 82.44 86 ILE A O 1
ATOM 702 N N . SER A 1 87 ? 14.639 -2.775 -17.232 1.00 82.94 87 SER A N 1
ATOM 703 C CA . SER A 1 87 ? 13.530 -2.800 -16.283 1.00 82.94 87 SER A CA 1
ATOM 704 C C . SER A 1 87 ? 12.678 -4.043 -16.519 1.00 82.94 87 SER A C 1
ATOM 706 O O . SER A 1 87 ? 12.217 -4.319 -17.627 1.00 82.94 87 SER A O 1
ATOM 708 N N . SER A 1 88 ? 12.467 -4.819 -15.461 1.00 84.75 88 SER A N 1
ATOM 709 C CA . SER A 1 88 ? 11.520 -5.929 -15.467 1.00 84.75 88 SER A CA 1
ATOM 710 C C . SER A 1 88 ? 10.421 -5.665 -14.451 1.00 84.75 88 SER A C 1
ATOM 712 O O . SER A 1 88 ? 10.683 -5.214 -13.337 1.00 84.75 88 SER A O 1
ATOM 714 N N . VAL A 1 89 ? 9.178 -5.929 -14.846 1.00 88.12 89 VAL A N 1
ATOM 715 C CA . VAL A 1 89 ? 8.017 -5.791 -13.967 1.00 88.12 89 VAL A CA 1
ATOM 716 C C . VAL A 1 89 ? 7.467 -7.178 -13.686 1.00 88.12 89 VAL A C 1
ATOM 718 O O . VAL A 1 89 ? 7.141 -7.929 -14.607 1.00 88.12 89 VAL A O 1
ATOM 721 N N . ARG A 1 90 ? 7.366 -7.522 -12.404 1.00 91.06 90 ARG A N 1
ATOM 722 C CA . ARG A 1 90 ? 6.713 -8.743 -11.928 1.00 91.06 90 ARG A CA 1
ATOM 723 C C . ARG A 1 90 ? 5.420 -8.367 -11.226 1.00 91.06 90 ARG A C 1
ATOM 725 O O . ARG A 1 90 ? 5.397 -7.427 -10.440 1.00 91.06 90 ARG A O 1
ATOM 732 N N . ILE A 1 91 ? 4.358 -9.111 -11.502 1.00 92.56 91 ILE A N 1
ATOM 733 C CA . ILE A 1 91 ? 3.060 -8.924 -10.855 1.00 92.56 91 ILE A CA 1
ATOM 734 C C . ILE A 1 91 ? 2.891 -10.036 -9.826 1.00 92.56 91 ILE A C 1
ATOM 736 O O . ILE A 1 91 ? 3.069 -11.208 -10.156 1.00 92.56 91 ILE A O 1
ATOM 740 N N . VAL A 1 92 ? 2.582 -9.656 -8.590 1.00 92.50 92 VAL A N 1
ATOM 741 C CA . VAL A 1 92 ? 2.372 -10.568 -7.465 1.00 92.50 92 VAL A CA 1
ATOM 742 C C . VAL A 1 92 ? 0.984 -10.315 -6.890 1.00 92.50 92 VAL A C 1
ATOM 744 O O . VAL A 1 92 ? 0.640 -9.171 -6.591 1.00 92.50 92 VAL A O 1
ATOM 747 N N . ASP A 1 93 ? 0.196 -11.374 -6.727 1.00 92.50 93 ASP A N 1
ATOM 748 C CA . ASP A 1 93 ? -1.077 -11.297 -6.011 1.00 92.50 93 ASP A CA 1
ATOM 749 C C . ASP A 1 93 ? -0.803 -11.154 -4.508 1.00 92.50 93 ASP A C 1
ATOM 751 O O . ASP A 1 93 ? -0.043 -11.931 -3.920 1.00 92.50 93 ASP A O 1
ATOM 755 N N . ALA A 1 94 ? -1.394 -10.135 -3.891 1.00 91.06 94 ALA A N 1
ATOM 756 C CA . ALA A 1 94 ? -1.172 -9.786 -2.495 1.00 91.06 94 ALA A CA 1
ATOM 757 C C . ALA A 1 94 ? -2.466 -9.303 -1.833 1.00 91.06 94 ALA A C 1
ATOM 759 O O . ALA A 1 94 ? -3.397 -8.869 -2.502 1.00 91.06 94 ALA A O 1
ATOM 760 N N . GLY A 1 95 ? -2.504 -9.350 -0.503 1.00 90.00 95 GLY A N 1
ATOM 761 C CA . GLY A 1 95 ? -3.558 -8.71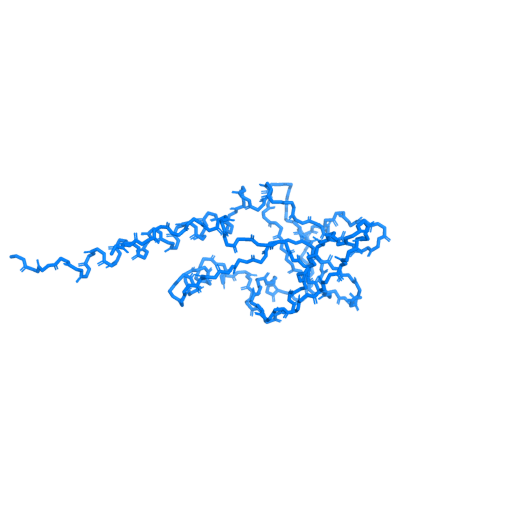1 0.279 1.00 90.00 95 GLY A CA 1
ATOM 762 C C . GLY A 1 95 ? -3.144 -7.301 0.692 1.00 90.00 95 GLY A C 1
ATOM 763 O O . GLY A 1 95 ? -1.988 -7.081 1.057 1.00 90.00 95 GLY A O 1
ATOM 764 N N . ALA A 1 96 ? -4.084 -6.364 0.674 1.00 90.31 96 ALA A N 1
ATOM 765 C CA . ALA A 1 96 ? -3.882 -5.011 1.172 1.00 90.31 96 ALA A CA 1
ATOM 766 C C . ALA A 1 96 ? -5.059 -4.542 2.030 1.00 90.31 96 ALA A C 1
ATOM 768 O O . ALA A 1 96 ? -6.209 -4.883 1.759 1.00 90.31 96 ALA A O 1
ATOM 769 N N . PHE A 1 97 ? -4.768 -3.741 3.054 1.00 87.94 97 PHE A N 1
ATOM 770 C CA . PHE A 1 97 ? -5.795 -3.109 3.874 1.00 87.94 97 PHE A CA 1
ATOM 771 C C . PHE A 1 97 ? -6.225 -1.789 3.240 1.00 87.94 97 PHE A C 1
ATOM 773 O O . PHE A 1 97 ? -5.413 -0.897 2.990 1.00 87.94 97 PHE A O 1
ATOM 780 N N . VAL A 1 98 ? -7.518 -1.693 2.960 1.00 90.19 98 VAL A N 1
ATOM 781 C CA . VAL A 1 98 ? -8.180 -0.527 2.375 1.00 90.19 98 VAL A CA 1
ATOM 782 C C . VAL A 1 98 ? -9.229 -0.054 3.365 1.00 90.19 98 VAL A C 1
ATOM 784 O O . VAL A 1 98 ? -9.810 -0.865 4.085 1.00 90.19 98 VAL A O 1
ATOM 787 N N . TRP A 1 99 ? -9.475 1.250 3.424 1.00 89.56 99 TRP A N 1
ATOM 788 C CA . TRP A 1 99 ? -10.507 1.802 4.294 1.00 89.56 99 TRP A CA 1
ATOM 789 C C . TRP A 1 99 ? -11.863 1.118 4.060 1.00 89.56 99 TRP A C 1
ATOM 791 O O . TRP A 1 99 ? -12.228 0.803 2.924 1.00 89.56 99 TRP A O 1
ATOM 801 N N . ASN A 1 100 ? -12.602 0.850 5.141 1.00 82.88 100 ASN A N 1
ATOM 802 C CA . ASN A 1 100 ? -13.874 0.127 5.057 1.00 82.88 100 ASN A CA 1
ATOM 803 C C . ASN A 1 100 ? -14.945 0.888 4.276 1.00 82.88 100 ASN A C 1
ATOM 805 O O . ASN A 1 100 ? -15.833 0.261 3.692 1.00 82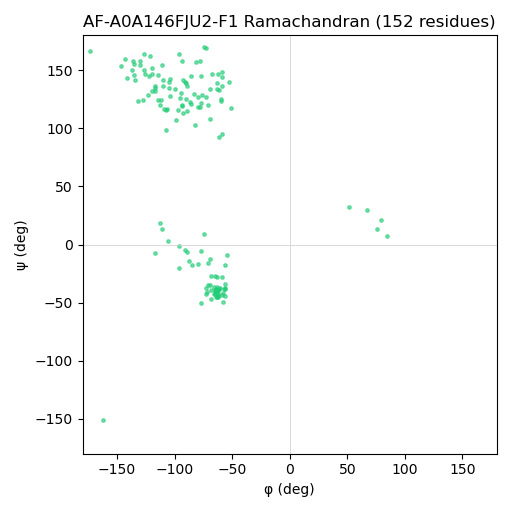.88 100 ASN A O 1
ATOM 809 N N . GLN A 1 101 ? -14.867 2.218 4.252 1.00 78.31 101 GLN A N 1
ATOM 810 C CA . GLN A 1 101 ? -15.779 3.028 3.463 1.00 78.31 101 GLN A CA 1
ATOM 811 C C . GLN A 1 101 ? -15.278 3.186 2.028 1.00 78.31 101 GLN A C 1
ATOM 813 O O . GLN A 1 101 ? -14.084 3.290 1.763 1.00 78.31 101 GLN A O 1
ATOM 818 N N . GLU A 1 102 ? -16.217 3.236 1.086 1.00 70.75 102 GLU A N 1
ATOM 819 C CA . GLU A 1 102 ? -15.915 3.453 -0.334 1.00 70.75 102 GLU A CA 1
ATOM 820 C C . GLU A 1 102 ? -15.594 4.918 -0.659 1.00 70.75 102 GLU A C 1
ATOM 822 O O . GLU A 1 102 ? -15.242 5.230 -1.794 1.00 70.75 102 GLU A O 1
ATOM 827 N N . LYS A 1 103 ? -15.735 5.815 0.322 1.00 75.88 103 LYS A N 1
ATOM 828 C CA . LYS A 1 103 ? -15.521 7.255 0.188 1.00 75.88 103 LYS A CA 1
ATOM 829 C C . LYS A 1 103 ? -14.733 7.794 1.372 1.00 75.88 103 LYS A C 1
ATOM 831 O O . LYS A 1 103 ? -14.706 7.182 2.439 1.00 75.88 103 LYS A O 1
ATOM 836 N N . GLU A 1 104 ? -14.097 8.934 1.140 1.00 80.31 104 GLU A N 1
ATOM 837 C CA . GLU A 1 104 ? -13.399 9.701 2.165 1.00 80.31 104 GLU A CA 1
ATOM 838 C C . GLU A 1 104 ? -14.374 10.211 3.239 1.00 80.31 104 GLU A C 1
ATOM 840 O O . GLU A 1 104 ? -15.487 10.645 2.932 1.00 80.31 104 GLU A O 1
ATOM 845 N N . ASP A 1 105 ? -13.956 10.137 4.502 1.00 81.75 105 ASP A N 1
ATOM 846 C CA . ASP A 1 105 ? -14.672 10.738 5.631 1.00 81.75 105 ASP A CA 1
ATOM 847 C C . ASP A 1 105 ? -14.338 12.237 5.741 1.00 81.75 105 ASP A C 1
ATOM 849 O O . ASP A 1 105 ? -13.255 12.661 5.342 1.00 81.75 105 ASP A O 1
ATOM 853 N N . GLU A 1 106 ? -15.200 13.044 6.379 1.00 77.00 106 GLU A N 1
ATOM 854 C CA . GLU A 1 106 ? -14.978 14.497 6.577 1.00 77.00 106 GLU A CA 1
ATOM 855 C C . GLU A 1 106 ? -13.658 14.846 7.303 1.00 77.00 106 GLU A C 1
ATOM 857 O O . GLU A 1 106 ? -13.205 15.988 7.254 1.00 77.00 106 GLU A O 1
ATOM 862 N N . GLY A 1 107 ? -13.032 13.879 7.983 1.00 81.12 107 GLY A N 1
ATOM 863 C CA . GLY A 1 107 ? -11.737 14.039 8.655 1.00 81.12 107 GLY A CA 1
ATOM 864 C C . GLY A 1 107 ? -10.522 13.574 7.846 1.00 81.12 107 GLY A C 1
ATOM 865 O O . GLY A 1 107 ? -9.402 13.654 8.350 1.00 81.12 107 GLY A O 1
ATOM 866 N N . MET A 1 108 ? -10.718 13.052 6.635 1.00 86.88 108 MET A N 1
ATOM 867 C CA . MET A 1 108 ? -9.635 12.573 5.782 1.00 86.88 108 MET A CA 1
ATOM 868 C C . MET A 1 108 ? -9.118 13.671 4.867 1.00 86.88 108 MET A C 1
ATOM 870 O O . MET A 1 108 ? -9.879 14.422 4.269 1.00 86.88 108 MET A O 1
ATOM 874 N N . ASN A 1 109 ? -7.802 13.705 4.703 1.00 88.62 109 ASN A N 1
ATOM 875 C CA . ASN A 1 109 ? -7.139 14.546 3.721 1.00 88.62 109 ASN A CA 1
ATOM 876 C C . ASN A 1 109 ? -6.364 13.652 2.757 1.00 88.62 109 ASN A C 1
ATOM 878 O O . ASN A 1 109 ? -5.647 12.742 3.182 1.00 88.62 109 ASN A O 1
ATOM 882 N N . GLU A 1 110 ? -6.530 13.896 1.461 1.00 89.75 110 GLU A N 1
ATOM 883 C CA . GLU A 1 110 ? -5.754 13.217 0.426 1.00 89.75 110 GLU A CA 1
ATOM 884 C C . GLU A 1 110 ? -4.269 13.579 0.580 1.00 89.75 110 GLU A C 1
ATOM 886 O O . GLU A 1 110 ? -3.922 14.751 0.755 1.00 89.75 110 GLU A O 1
ATOM 891 N N . LEU A 1 111 ? -3.379 12.584 0.519 1.00 88.56 111 LEU A N 1
ATOM 892 C CA . LEU A 1 111 ? -1.944 12.856 0.493 1.00 88.56 111 LEU A CA 1
ATOM 893 C C . LEU A 1 111 ? -1.572 13.543 -0.826 1.00 88.56 111 LEU A C 1
ATOM 895 O O . LEU A 1 111 ? -2.132 13.210 -1.870 1.00 88.56 111 LEU A O 1
ATOM 899 N N . PRO A 1 112 ? -0.582 14.450 -0.824 1.00 85.69 112 PRO A N 1
ATOM 900 C CA . PRO A 1 112 ? -0.096 15.030 -2.065 1.00 85.69 112 PRO A CA 1
ATOM 901 C C . PRO A 1 112 ? 0.431 13.924 -2.987 1.00 85.69 112 PRO A C 1
ATOM 903 O O . PRO A 1 112 ? 1.299 13.138 -2.603 1.00 85.69 112 PRO A O 1
ATOM 906 N N . SER A 1 113 ? -0.090 13.879 -4.211 1.00 86.75 113 SER A N 1
ATOM 907 C CA . SER A 1 113 ? 0.455 13.053 -5.285 1.00 86.75 113 SER A CA 1
ATOM 908 C C . SER A 1 113 ? 1.432 13.853 -6.144 1.00 86.75 113 SER A C 1
ATOM 910 O O . SER A 1 113 ? 1.402 15.086 -6.183 1.00 86.75 113 SER A O 1
ATOM 912 N N . THR A 1 114 ? 2.327 13.156 -6.844 1.00 86.25 114 THR A N 1
ATOM 913 C CA . THR A 1 114 ? 3.110 13.788 -7.914 1.00 86.25 114 THR A CA 1
ATOM 914 C C . THR A 1 114 ? 2.222 14.061 -9.131 1.00 86.25 114 THR A C 1
ATOM 916 O O . THR A 1 114 ? 1.114 13.535 -9.230 1.00 86.25 114 THR A O 1
ATOM 919 N N . GLU A 1 115 ? 2.721 14.831 -10.104 1.00 72.19 115 GLU A N 1
ATOM 920 C CA . GLU A 1 115 ? 1.975 15.255 -11.308 1.00 72.19 115 GLU A CA 1
ATOM 921 C C . GLU A 1 115 ? 1.357 14.112 -12.141 1.00 72.19 115 GLU A C 1
ATOM 923 O O . GLU A 1 115 ? 0.581 14.361 -13.057 1.00 72.19 115 GLU A O 1
ATOM 928 N N . GLN A 1 116 ? 1.679 12.852 -11.842 1.00 79.06 116 GLN A N 1
ATOM 929 C CA . GLN A 1 116 ? 1.163 11.672 -12.537 1.00 79.06 116 GLN A CA 1
ATOM 930 C C . GLN A 1 116 ? 0.245 10.809 -11.660 1.00 79.06 116 GLN A C 1
ATOM 932 O O . GLN A 1 116 ? 0.096 9.620 -11.949 1.00 79.06 116 GLN A O 1
ATOM 937 N N . GLY A 1 117 ? -0.300 11.347 -10.564 1.00 84.38 117 GLY A N 1
ATOM 938 C CA . GLY A 1 117 ? -1.206 10.604 -9.685 1.00 84.38 117 GLY A CA 1
ATOM 939 C C . GLY A 1 117 ? -0.526 9.453 -8.936 1.00 84.38 117 GLY A C 1
ATOM 940 O O . GLY A 1 117 ? -1.139 8.415 -8.680 1.00 84.38 117 GLY A O 1
ATOM 941 N N . LEU A 1 118 ? 0.770 9.610 -8.650 1.00 88.31 118 LEU A N 1
ATOM 942 C CA . LEU A 1 118 ? 1.541 8.695 -7.815 1.00 88.31 118 LEU A CA 1
ATOM 943 C C . LEU A 1 118 ? 1.520 9.199 -6.376 1.00 88.31 118 LEU A C 1
ATOM 945 O O . LEU A 1 118 ? 2.014 10.290 -6.088 1.00 88.31 118 LEU A O 1
ATOM 949 N N . TYR A 1 119 ? 0.994 8.3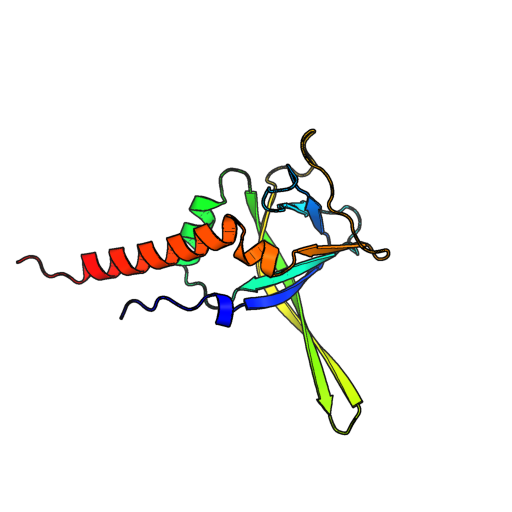66 -5.492 1.00 90.81 119 TYR A N 1
ATOM 950 C CA . TYR A 1 119 ? 1.050 8.535 -4.050 1.00 90.81 119 TYR A CA 1
ATOM 951 C C . TYR A 1 119 ? 2.173 7.659 -3.518 1.00 90.81 119 TYR A C 1
ATOM 953 O O . TYR A 1 119 ? 2.284 6.492 -3.897 1.00 90.81 119 TYR A O 1
ATOM 961 N N . THR A 1 120 ? 3.004 8.202 -2.638 1.00 87.19 120 THR A N 1
ATOM 962 C CA . THR A 1 120 ? 4.117 7.458 -2.053 1.00 87.19 120 THR A CA 1
ATOM 963 C C . THR A 1 120 ? 3.926 7.338 -0.553 1.00 87.19 120 THR A C 1
ATOM 965 O O . THR A 1 120 ? 3.644 8.314 0.142 1.00 87.19 120 THR A O 1
ATOM 968 N N . TRP A 1 121 ? 4.103 6.123 -0.043 1.00 82.19 121 TRP A N 1
ATOM 969 C CA . TRP A 1 121 ? 4.279 5.898 1.381 1.00 82.19 121 TRP A CA 1
ATOM 970 C C . TRP A 1 121 ? 5.745 5.539 1.634 1.00 82.19 121 TRP A C 1
ATOM 972 O O . TRP A 1 121 ? 6.150 4.398 1.398 1.00 82.19 121 TRP A O 1
ATOM 982 N N . PRO A 1 122 ? 6.575 6.509 2.061 1.00 77.56 122 PRO A N 1
ATOM 983 C CA . PRO A 1 122 ? 8.002 6.278 2.226 1.00 77.56 122 PRO A CA 1
ATOM 984 C C . PRO A 1 122 ? 8.267 5.208 3.285 1.00 77.56 122 PRO A C 1
ATOM 986 O O . PRO A 1 122 ? 7.555 5.117 4.288 1.00 77.56 122 PRO A O 1
ATOM 989 N N . ILE A 1 123 ? 9.339 4.437 3.086 1.00 74.06 123 ILE A N 1
ATOM 990 C CA . ILE A 1 123 ? 9.715 3.334 3.976 1.00 74.06 123 ILE A CA 1
ATOM 991 C C . ILE A 1 123 ? 9.905 3.792 5.425 1.00 74.06 123 ILE A C 1
ATOM 993 O O . ILE A 1 123 ? 9.448 3.108 6.333 1.00 74.06 123 ILE A O 1
ATOM 997 N N . ASP A 1 124 ? 10.470 4.979 5.652 1.00 76.75 124 ASP A N 1
ATOM 998 C CA . ASP A 1 124 ? 10.614 5.547 6.998 1.00 76.75 124 ASP A CA 1
ATOM 999 C C . ASP A 1 124 ? 9.249 5.775 7.660 1.00 76.75 124 ASP A C 1
ATOM 1001 O O . ASP A 1 124 ? 9.059 5.490 8.842 1.00 76.75 124 ASP A O 1
ATOM 1005 N N . GLY A 1 125 ? 8.261 6.212 6.874 1.00 75.12 125 GLY A N 1
ATOM 1006 C CA . GLY A 1 125 ? 6.877 6.334 7.319 1.00 75.12 125 GLY A CA 1
ATOM 1007 C C . GLY A 1 125 ? 6.248 4.978 7.640 1.00 75.12 125 GLY A C 1
ATOM 1008 O O . GLY A 1 125 ? 5.494 4.870 8.602 1.00 75.12 125 GLY A O 1
ATOM 1009 N N . ILE A 1 126 ? 6.575 3.932 6.878 1.00 76.19 126 ILE A N 1
ATOM 1010 C CA . ILE A 1 126 ? 6.107 2.564 7.138 1.00 76.19 126 ILE A CA 1
ATOM 1011 C C . ILE A 1 126 ? 6.743 2.017 8.417 1.00 76.19 126 ILE A C 1
ATOM 1013 O O . ILE A 1 126 ? 6.029 1.509 9.276 1.00 76.19 126 ILE A O 1
ATOM 1017 N N . LEU A 1 127 ? 8.054 2.158 8.603 1.00 78.88 127 LEU A N 1
ATOM 1018 C CA . LEU A 1 127 ? 8.758 1.664 9.794 1.00 78.88 127 LEU A CA 1
ATOM 1019 C C . LEU A 1 127 ? 8.291 2.353 11.088 1.00 78.88 127 LEU A C 1
ATOM 1021 O O . LEU A 1 127 ? 8.329 1.749 12.162 1.00 78.88 127 LEU A O 1
ATOM 1025 N N . CYS A 1 128 ? 7.812 3.593 10.990 1.00 77.88 128 CYS A N 1
ATOM 1026 C CA . CYS A 1 128 ? 7.230 4.340 12.107 1.00 77.88 128 CYS A CA 1
ATOM 1027 C C . CYS A 1 128 ? 5.715 4.125 12.280 1.00 77.88 128 CYS A C 1
ATOM 1029 O O . CYS A 1 128 ? 5.140 4.619 13.248 1.00 77.88 128 CYS A O 1
ATOM 1031 N N . SER A 1 129 ? 5.055 3.412 11.364 1.00 76.25 129 SER A N 1
ATOM 1032 C CA . SER A 1 129 ? 3.597 3.268 11.355 1.00 76.25 129 SER A CA 1
ATOM 1033 C C . SER A 1 129 ? 3.068 2.269 12.384 1.00 76.25 129 SER A C 1
ATOM 1035 O O . SER A 1 129 ? 3.756 1.325 12.791 1.00 76.25 129 SER A O 1
ATOM 1037 N N . GLN A 1 130 ? 1.790 2.426 12.745 1.00 79.94 130 GLN A N 1
ATOM 1038 C CA . GLN A 1 130 ? 1.104 1.486 13.632 1.00 79.94 130 GLN A CA 1
ATOM 1039 C C . GLN A 1 130 ? 1.015 0.088 13.008 1.00 79.94 130 GLN A C 1
ATOM 1041 O O . GLN A 1 130 ? 1.206 -0.904 13.710 1.00 79.94 130 GLN A O 1
ATOM 1046 N N . ILE A 1 131 ? 0.818 0.004 11.689 1.00 77.94 131 ILE A N 1
ATOM 1047 C CA . ILE A 1 131 ? 0.725 -1.276 10.982 1.00 77.94 131 ILE A CA 1
ATOM 1048 C C . ILE A 1 131 ? 2.029 -2.081 11.095 1.00 77.94 131 ILE A C 1
ATOM 1050 O O . ILE A 1 131 ? 1.997 -3.285 11.349 1.00 77.94 131 ILE A O 1
ATOM 1054 N N . TYR A 1 132 ? 3.193 -1.426 11.034 1.00 79.75 132 TYR A N 1
ATOM 1055 C CA . TYR A 1 132 ? 4.474 -2.105 11.245 1.00 79.75 132 TYR A CA 1
ATOM 1056 C C . TYR A 1 132 ? 4.658 -2.568 12.697 1.00 79.75 132 TYR A C 1
ATOM 1058 O O . TYR A 1 132 ? 5.127 -3.682 12.943 1.00 79.75 132 TYR A O 1
ATOM 1066 N N . GLN A 1 133 ? 4.231 -1.764 13.676 1.00 81.19 133 GLN A N 1
ATOM 1067 C CA . GLN A 1 133 ? 4.245 -2.180 15.084 1.00 81.19 133 GLN A CA 1
ATOM 1068 C C . GLN A 1 133 ? 3.333 -3.391 15.329 1.00 81.19 133 GLN A C 1
ATOM 1070 O O . GLN A 1 133 ? 3.729 -4.325 16.029 1.00 81.19 133 GLN A O 1
ATOM 1075 N N . ASN A 1 134 ? 2.157 -3.421 14.700 1.00 80.31 134 ASN A N 1
ATOM 1076 C CA . ASN A 1 134 ? 1.219 -4.541 14.768 1.00 80.31 134 ASN A CA 1
ATOM 1077 C C . ASN A 1 134 ? 1.822 -5.816 14.158 1.00 80.31 134 ASN A C 1
ATOM 1079 O O . ASN A 1 134 ? 1.698 -6.899 14.733 1.00 80.31 134 ASN A O 1
ATOM 1083 N N . MET A 1 135 ? 2.569 -5.695 13.056 1.00 79.25 135 MET A N 1
ATOM 1084 C CA . MET A 1 135 ? 3.312 -6.816 12.467 1.00 79.25 135 MET A CA 1
ATOM 1085 C C . MET A 1 135 ? 4.390 -7.368 13.411 1.00 79.25 135 MET A C 1
ATOM 1087 O O . MET A 1 135 ? 4.497 -8.584 13.585 1.00 79.25 135 MET A O 1
ATOM 1091 N N . LEU A 1 136 ? 5.167 -6.497 14.064 1.00 79.56 136 LEU A N 1
ATOM 1092 C CA . LEU A 1 136 ? 6.162 -6.918 15.057 1.00 79.56 136 LEU A CA 1
ATOM 1093 C C . LEU A 1 136 ? 5.507 -7.582 16.278 1.00 79.56 136 LEU A C 1
ATOM 1095 O O . LEU A 1 136 ? 6.029 -8.570 16.803 1.00 79.56 136 LEU A O 1
ATOM 1099 N N . ALA A 1 137 ? 4.363 -7.064 16.730 1.00 77.25 137 ALA A N 1
ATOM 1100 C CA . ALA A 1 137 ? 3.595 -7.645 17.827 1.00 77.25 137 ALA A CA 1
ATOM 1101 C C . ALA A 1 137 ? 3.065 -9.044 17.471 1.00 77.25 137 ALA A C 1
ATOM 1103 O O . ALA A 1 137 ? 3.244 -9.978 18.259 1.00 77.25 137 ALA A O 1
ATOM 1104 N N . ALA A 1 138 ? 2.514 -9.217 16.265 1.00 73.94 138 ALA A N 1
ATOM 1105 C CA . ALA A 1 138 ? 2.016 -10.498 15.768 1.00 73.94 138 ALA A CA 1
ATOM 1106 C C . ALA A 1 138 ? 3.096 -11.593 15.805 1.00 73.94 138 ALA A C 1
ATOM 1108 O O . ALA A 1 138 ? 2.836 -12.693 16.298 1.00 73.94 138 ALA A O 1
ATOM 1109 N N . GLN A 1 139 ? 4.325 -11.275 15.380 1.00 72.19 139 GLN A N 1
ATOM 1110 C CA . GLN A 1 139 ? 5.457 -12.209 15.431 1.00 72.19 139 GLN A CA 1
ATOM 1111 C C . GLN A 1 139 ? 5.876 -12.592 1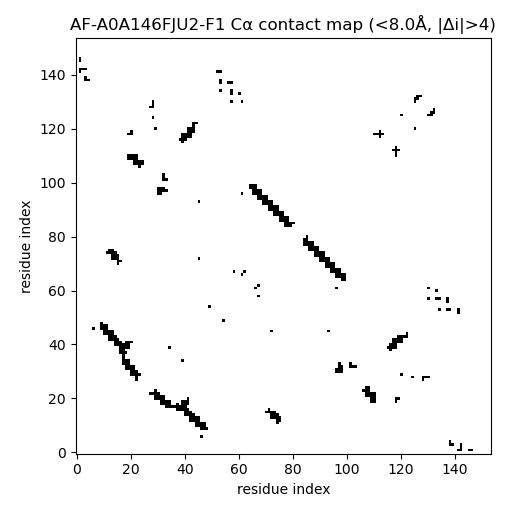6.856 1.00 72.19 139 GLN A C 1
ATOM 1113 O O . GLN A 1 139 ? 6.181 -13.757 17.141 1.00 72.19 139 GLN A O 1
ATOM 1118 N N . ARG A 1 140 ? 5.920 -11.613 17.769 1.00 70.94 140 ARG A N 1
ATOM 1119 C CA . ARG A 1 140 ? 6.302 -11.853 19.171 1.00 70.94 140 ARG A CA 1
ATOM 1120 C C . ARG A 1 140 ? 5.284 -12.738 19.873 1.00 70.94 140 ARG A C 1
ATOM 1122 O O . ARG A 1 140 ? 5.675 -13.665 20.577 1.00 70.94 140 ARG A O 1
ATOM 1129 N N . ALA A 1 141 ? 3.999 -12.494 19.646 1.00 65.25 141 ALA A N 1
ATOM 1130 C CA . ALA A 1 141 ? 2.950 -13.338 20.191 1.00 65.25 141 ALA A CA 1
ATOM 1131 C C . ALA A 1 141 ? 3.080 -14.787 19.670 1.00 65.25 141 ALA A C 1
ATOM 1133 O O . ALA A 1 141 ? 2.915 -15.727 20.440 1.00 65.25 141 ALA A O 1
ATOM 1134 N N . SER A 1 142 ? 3.468 -14.997 18.401 1.00 63.16 142 SER A N 1
ATOM 1135 C CA . SER A 1 142 ? 3.553 -16.347 17.804 1.00 63.16 142 SER A CA 1
ATOM 1136 C C . SER A 1 142 ? 4.719 -17.120 18.393 1.00 63.16 142 SER A C 1
ATOM 1138 O O . SER A 1 142 ? 4.639 -18.313 18.663 1.00 63.16 142 SER A O 1
ATOM 1140 N N . THR A 1 143 ? 5.795 -16.396 18.688 1.00 59.16 143 THR A N 1
ATOM 1141 C CA . THR A 1 143 ? 6.961 -16.914 19.399 1.00 59.16 143 THR A CA 1
ATOM 1142 C C . THR A 1 143 ? 6.609 -17.387 20.814 1.00 59.16 143 THR A C 1
ATOM 1144 O O . THR A 1 143 ? 7.063 -18.453 21.233 1.00 59.16 143 THR A O 1
ATOM 1147 N N . ILE A 1 144 ? 5.795 -16.619 21.544 1.00 61.03 144 ILE A N 1
ATOM 1148 C CA . ILE A 1 144 ? 5.408 -16.929 22.928 1.00 61.03 144 ILE A CA 1
ATOM 1149 C C . ILE A 1 144 ? 4.422 -18.102 22.984 1.00 61.03 144 ILE A C 1
ATOM 1151 O O . ILE A 1 144 ? 4.596 -18.997 23.812 1.00 61.03 144 ILE A O 1
ATOM 1155 N N . ASP A 1 145 ? 3.429 -18.146 22.094 1.00 58.66 145 ASP A N 1
ATOM 1156 C CA . ASP A 1 145 ? 2.463 -19.250 22.052 1.00 58.66 145 ASP A CA 1
ATOM 1157 C C . ASP A 1 145 ? 3.121 -20.584 21.688 1.00 58.66 145 ASP A C 1
ATOM 1159 O O . ASP A 1 145 ? 2.817 -21.606 22.312 1.00 58.66 145 ASP A O 1
ATOM 1163 N N . LEU A 1 146 ? 4.085 -20.570 20.758 1.00 57.75 146 LEU A N 1
ATOM 1164 C CA . LEU A 1 146 ? 4.880 -21.750 20.413 1.00 57.75 146 LEU A CA 1
ATOM 1165 C C . LEU A 1 146 ? 5.736 -22.223 21.599 1.00 57.75 146 LEU A C 1
ATOM 1167 O O . LEU A 1 146 ? 5.847 -23.421 21.852 1.00 57.75 146 LEU A O 1
ATOM 1171 N N . ALA A 1 147 ? 6.321 -21.290 22.360 1.00 58.28 147 ALA A N 1
ATOM 1172 C CA . ALA A 1 147 ? 7.084 -21.619 23.562 1.00 58.28 147 ALA A CA 1
ATOM 1173 C C . ALA A 1 147 ? 6.188 -22.244 24.645 1.00 58.28 147 ALA A C 1
ATOM 1175 O O . ALA A 1 147 ? 6.572 -23.239 25.259 1.00 58.28 147 ALA A O 1
ATOM 1176 N N . ARG A 1 148 ? 4.970 -21.717 24.825 1.00 56.53 148 ARG A N 1
ATOM 1177 C CA . ARG A 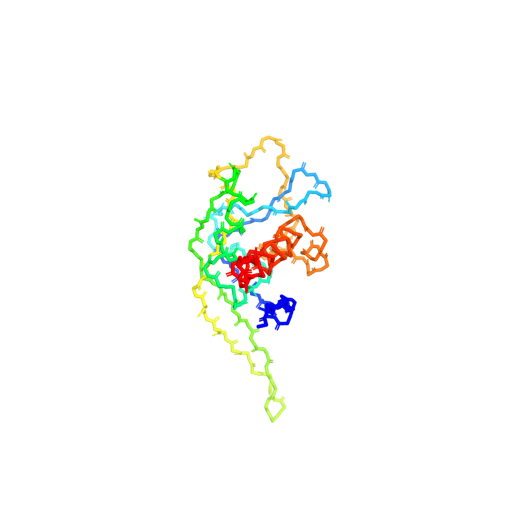1 148 ? 3.999 -22.186 25.824 1.00 56.53 148 ARG A CA 1
ATOM 1178 C C . ARG A 1 148 ? 3.422 -23.568 25.507 1.00 56.53 148 ARG A C 1
ATOM 1180 O O . ARG A 1 148 ? 3.197 -24.340 26.426 1.00 56.53 148 ARG A O 1
ATOM 1187 N N . THR A 1 149 ? 3.224 -23.899 24.232 1.00 56.31 149 THR A N 1
ATOM 1188 C CA . THR A 1 149 ? 2.783 -25.244 23.803 1.00 56.31 149 THR A CA 1
ATOM 1189 C C . THR A 1 149 ? 3.913 -26.275 23.765 1.00 56.31 149 THR A C 1
ATOM 1191 O O . THR A 1 149 ? 3.644 -27.472 23.759 1.00 56.31 149 THR A O 1
ATOM 1194 N N . SER A 1 150 ? 5.175 -25.833 23.766 1.00 55.59 150 SER A N 1
ATOM 1195 C CA . SER A 1 150 ? 6.353 -26.713 23.811 1.00 55.59 150 SER A CA 1
ATOM 1196 C C . SER A 1 150 ? 6.869 -27.025 25.222 1.00 55.59 150 SER A C 1
ATOM 1198 O O . SER A 1 150 ? 7.798 -27.822 25.363 1.00 55.59 150 SER A O 1
ATOM 1200 N N . ALA A 1 151 ? 6.295 -26.416 26.263 1.00 48.81 151 ALA A N 1
ATOM 1201 C CA . ALA A 1 151 ? 6.599 -26.761 27.646 1.00 48.81 151 ALA A CA 1
ATOM 1202 C C . ALA A 1 151 ? 5.824 -28.038 28.029 1.00 48.81 151 ALA A C 1
ATOM 1204 O O . ALA A 1 151 ? 4.594 -28.015 27.984 1.00 48.81 151 ALA A O 1
ATOM 1205 N N . PRO A 1 152 ? 6.491 -29.155 28.380 1.00 48.62 152 PRO A N 1
ATOM 1206 C CA . PRO A 1 152 ? 5.793 -30.286 28.968 1.00 48.62 152 PRO A CA 1
ATOM 1207 C C . PRO A 1 152 ? 5.320 -29.882 30.368 1.00 48.62 152 PRO A C 1
ATOM 1209 O O . PRO A 1 152 ? 6.095 -29.300 31.131 1.00 48.62 152 PRO A O 1
ATOM 1212 N N . ASP A 1 153 ? 4.060 -30.184 30.686 1.00 49.22 153 ASP A N 1
ATOM 1213 C CA . ASP A 1 153 ? 3.548 -30.139 32.055 1.00 49.22 153 ASP A CA 1
ATOM 1214 C C . ASP A 1 153 ? 4.503 -30.943 32.955 1.00 49.22 153 ASP A C 1
ATOM 1216 O O . ASP A 1 153 ? 4.724 -32.137 32.725 1.00 49.22 153 ASP A O 1
ATOM 1220 N N . ALA A 1 154 ? 5.121 -30.262 33.921 1.00 44.75 154 ALA A N 1
ATOM 1221 C CA . ALA A 1 154 ? 5.960 -30.860 34.956 1.00 44.75 154 ALA A CA 1
ATOM 1222 C C . ALA A 1 154 ? 5.125 -31.186 36.197 1.00 44.75 154 ALA A C 1
ATOM 1224 O O . ALA A 1 154 ? 4.272 -30.345 36.564 1.00 44.75 154 ALA A O 1
#

InterPro domains:
  IPR009288 Gamma-glutamylcyclotransferase, AIG2-like domain [PF06094] (11-107)
  IPR013024 Gamma-glutamyl cyclotransferase-like [cd06661] (1-99)

Nearest PDB structures (foldseek):
  8b7d-assembly1_A  TM=3.376E-01  e=8.855E-01  Homo sapiens
  5m3h-assembly1_B  TM=2.586E-01  e=2.296E+00  Influenza A virus
  6yf9-assembly1_AA  TM=2.980E-01  e=9.585E+00  Leviviridae sp.